Protein AF-A0A315WZU4-F1 (afdb_monomer_lite)

pLDDT: mean 73.26, std 18.88, range [33.0, 97.38]

Secondary structure (DSSP, 8-state):
-------------PPPPP-TTTSTTEEEETT--B-SSEEEEETTS-EEEEEES---SS--SEEEEEEE-SSSPPEEEEEEE-TTSS-EEEEE-PPPPBTTB--S-SB-EEEETTTTEE-B-HHHHHSS-SS---SB-EEEEE-TTS-B-PPPPP---EETTEE-------

Structure (mmCIF, N/CA/C/O backbone):
data_AF-A0A315WZU4-F1
#
_entry.id   AF-A0A315WZU4-F1
#
loop_
_atom_site.group_PDB
_atom_site.id
_atom_site.type_symbol
_atom_site.label_atom_id
_atom_site.label_alt_id
_atom_site.label_comp_id
_atom_site.label_asym_id
_atom_site.label_entity_id
_atom_site.label_seq_id
_atom_site.pdbx_PDB_ins_code
_atom_site.Cartn_x
_atom_site.Cartn_y
_atom_site.Cartn_z
_atom_site.occupancy
_atom_site.B_iso_or_equiv
_atom_site.auth_seq_id
_atom_site.auth_comp_id
_atom_site.auth_asym_id
_atom_site.auth_atom_id
_atom_site.pdbx_PDB_model_num
ATOM 1 N N . MET A 1 1 ? -29.350 36.535 41.010 1.00 41.94 1 MET A N 1
ATOM 2 C CA . MET A 1 1 ? -29.239 35.829 39.713 1.00 41.94 1 MET A CA 1
ATOM 3 C C . MET A 1 1 ? -27.822 35.270 39.588 1.00 41.94 1 MET A C 1
ATOM 5 O O . MET A 1 1 ? -26.897 36.042 39.382 1.00 41.94 1 MET A O 1
ATOM 9 N N . LYS A 1 2 ? -27.624 33.966 39.835 1.00 41.94 2 LYS A N 1
ATOM 10 C CA . LYS A 1 2 ? -26.313 33.295 39.740 1.00 41.94 2 LYS A CA 1
ATOM 11 C C . LYS A 1 2 ? -26.074 32.903 38.280 1.00 41.94 2 LYS A C 1
ATOM 13 O O . LYS A 1 2 ? -26.855 32.133 37.731 1.00 41.94 2 LYS A O 1
ATOM 18 N N . ARG A 1 3 ? -25.042 33.466 37.647 1.00 42.78 3 ARG A N 1
ATOM 19 C CA . ARG A 1 3 ? -24.636 33.109 36.281 1.00 42.78 3 ARG A CA 1
ATOM 20 C C . ARG A 1 3 ? -23.918 31.760 36.332 1.00 42.78 3 ARG A C 1
ATOM 22 O O . ARG A 1 3 ? -22.854 31.655 36.932 1.00 42.78 3 ARG A O 1
ATOM 29 N N . LEU A 1 4 ? -24.545 30.740 35.754 1.00 37.66 4 LEU A N 1
ATOM 30 C CA . LEU A 1 4 ? -23.962 29.418 35.558 1.00 37.66 4 LEU A CA 1
ATOM 31 C C . LEU A 1 4 ? -22.939 29.535 34.419 1.00 37.66 4 LEU A C 1
ATOM 33 O O . LEU A 1 4 ? -23.309 29.769 33.271 1.00 37.66 4 LEU A O 1
ATOM 37 N N . MET A 1 5 ? -21.654 29.467 34.752 1.00 40.41 5 MET A N 1
ATOM 38 C CA . MET A 1 5 ? -20.567 29.518 33.778 1.00 40.41 5 MET A CA 1
ATOM 39 C C . MET A 1 5 ? -20.319 28.086 33.294 1.00 40.41 5 MET A C 1
ATOM 41 O O . MET A 1 5 ? -19.784 27.260 34.030 1.00 40.41 5 MET A O 1
ATOM 45 N N . VAL A 1 6 ? -20.792 27.770 32.089 1.00 39.91 6 VAL A N 1
ATOM 46 C CA . VAL A 1 6 ? -20.548 26.479 31.437 1.00 39.91 6 VAL A CA 1
ATOM 47 C C . VAL A 1 6 ? -19.117 26.496 30.904 1.00 39.91 6 VAL A C 1
ATOM 49 O O . VAL A 1 6 ? -18.813 27.209 29.951 1.00 39.91 6 VAL A O 1
ATOM 52 N N . PHE A 1 7 ? -18.229 25.735 31.540 1.00 38.91 7 PHE A N 1
ATOM 53 C CA . PHE A 1 7 ? -16.912 25.421 30.994 1.00 38.91 7 PHE A CA 1
ATOM 54 C C . PHE A 1 7 ? -17.090 24.363 29.902 1.00 38.91 7 PHE A C 1
ATOM 56 O O . PHE A 1 7 ? -17.315 23.190 30.193 1.00 38.91 7 PHE A O 1
ATOM 63 N N . ALA A 1 8 ? -17.015 24.781 28.640 1.00 38.53 8 ALA A N 1
ATOM 64 C CA . ALA A 1 8 ? -16.865 23.859 27.526 1.00 38.53 8 ALA A CA 1
ATOM 65 C C . ALA A 1 8 ? -15.434 23.303 27.557 1.00 38.53 8 ALA A C 1
ATOM 67 O O . ALA A 1 8 ? -14.480 23.992 27.196 1.00 38.53 8 ALA A O 1
ATOM 68 N N . ILE A 1 9 ? -15.278 22.066 28.031 1.00 38.56 9 ILE A N 1
ATOM 69 C CA . ILE A 1 9 ? -14.040 21.305 27.865 1.00 38.56 9 ILE A CA 1
ATOM 70 C C . ILE A 1 9 ? -13.981 20.904 26.389 1.00 38.56 9 ILE A C 1
ATOM 72 O O . ILE A 1 9 ? -14.628 19.948 25.967 1.00 38.56 9 ILE A O 1
ATOM 76 N N . ILE A 1 10 ? -13.241 21.671 25.590 1.00 41.03 10 ILE A N 1
ATOM 77 C CA . ILE A 1 10 ? -12.875 21.274 24.231 1.00 41.03 10 ILE A CA 1
ATOM 78 C C . ILE A 1 10 ? -11.799 20.197 24.382 1.00 41.03 10 ILE A C 1
ATOM 80 O O . ILE A 1 10 ? -10.621 20.502 24.560 1.00 41.03 10 ILE A O 1
ATOM 84 N N . LEU A 1 11 ? -12.210 18.927 24.372 1.00 39.44 11 LEU A N 1
ATOM 85 C CA . LEU A 1 11 ? -11.295 17.807 24.164 1.00 39.44 11 LEU A CA 1
ATOM 86 C C . LEU A 1 11 ? -10.800 17.902 22.719 1.00 39.44 11 LEU A C 1
ATOM 88 O O . LEU A 1 11 ? -11.453 17.433 21.789 1.00 39.44 11 LEU A O 1
ATOM 92 N N . GLY A 1 12 ? -9.668 18.576 22.526 1.00 33.00 12 GLY A N 1
ATOM 93 C CA . GLY A 1 12 ? -8.928 18.505 21.278 1.00 33.00 12 GLY A CA 1
ATOM 94 C C . GLY A 1 12 ? -8.420 17.079 21.110 1.00 33.00 12 GLY A C 1
ATOM 95 O O . GLY A 1 12 ? -7.412 16.712 21.708 1.00 33.00 12 GLY A O 1
ATO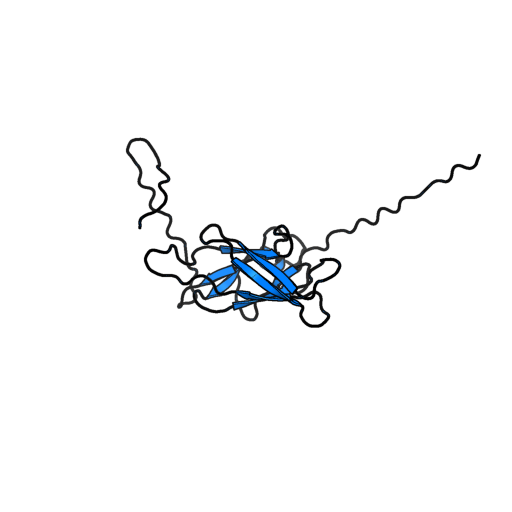M 96 N N . PHE A 1 13 ? -9.126 16.269 20.324 1.00 39.12 13 PHE A N 1
ATOM 97 C CA . PHE A 1 13 ? -8.574 15.036 19.778 1.00 39.12 13 PHE A CA 1
ATOM 98 C C . PHE A 1 13 ? -7.456 15.441 18.816 1.00 39.12 13 PHE A C 1
ATOM 100 O O . PHE A 1 13 ? -7.696 15.717 17.643 1.00 39.12 13 PHE A O 1
ATOM 107 N N . GLY A 1 14 ? -6.235 15.567 19.340 1.00 39.66 14 GLY A N 1
ATOM 108 C CA . GLY A 1 14 ? -5.050 15.681 18.505 1.00 39.66 14 GLY A CA 1
ATOM 109 C C . GLY A 1 14 ? -4.981 14.430 17.642 1.00 39.66 14 GLY A C 1
ATOM 110 O O . GLY A 1 14 ? -4.947 13.323 18.179 1.00 39.66 14 GLY A O 1
ATOM 111 N N . ALA A 1 15 ? -5.024 14.599 16.320 1.00 47.38 15 ALA A N 1
ATOM 112 C CA . ALA A 1 15 ? -4.750 13.512 15.396 1.00 47.38 15 ALA A CA 1
ATOM 113 C C . ALA A 1 15 ? -3.392 12.916 15.784 1.00 47.38 15 ALA A C 1
ATOM 115 O O . ALA A 1 15 ? -2.385 13.626 15.813 1.00 47.38 15 ALA A O 1
ATOM 116 N N . LEU A 1 16 ? -3.385 11.645 16.185 1.00 49.53 16 LEU A N 1
ATOM 117 C CA . LEU A 1 16 ? -2.144 10.965 16.520 1.00 49.53 16 LEU A CA 1
ATOM 118 C C . LEU A 1 16 ? -1.278 10.902 15.254 1.00 49.53 16 LEU A C 1
ATOM 120 O O . LEU A 1 16 ? -1.812 10.619 14.177 1.00 49.53 16 LEU A O 1
ATOM 124 N N . PRO A 1 17 ? 0.033 11.169 15.362 1.00 53.69 17 PRO A N 1
ATOM 125 C CA . PRO A 1 17 ? 0.921 11.102 14.216 1.00 53.69 17 PRO A CA 1
ATOM 126 C C . PRO A 1 17 ? 0.933 9.694 13.617 1.00 53.69 17 PRO A C 1
ATOM 128 O O . PRO A 1 17 ? 0.865 8.691 14.334 1.00 53.69 17 PRO A O 1
ATOM 131 N N . CYS A 1 18 ? 1.039 9.625 12.293 1.00 54.81 18 CYS A N 1
ATOM 132 C CA . CYS A 1 18 ? 1.233 8.368 11.587 1.00 54.81 18 CYS A CA 1
ATOM 133 C C . CYS A 1 18 ? 2.542 7.706 12.031 1.00 54.81 18 CYS A C 1
ATOM 135 O O . CYS A 1 18 ? 3.558 8.377 12.135 1.00 54.81 18 CYS A O 1
ATOM 137 N N . MET A 1 19 ? 2.538 6.398 12.288 1.00 53.59 19 MET A N 1
ATOM 138 C CA . MET A 1 19 ? 3.713 5.647 12.746 1.00 53.59 19 MET A CA 1
ATOM 139 C C . MET A 1 19 ? 3.833 4.360 11.935 1.00 53.59 19 MET A C 1
ATOM 141 O O . MET A 1 19 ? 2.870 3.624 11.754 1.00 53.59 19 MET A O 1
ATOM 145 N N . ALA A 1 20 ? 5.037 4.071 11.470 1.00 49.12 20 ALA A N 1
ATOM 146 C CA . ALA A 1 20 ? 5.312 3.217 10.320 1.00 49.12 20 ALA A CA 1
ATOM 147 C C . ALA A 1 20 ? 4.863 1.757 10.328 1.00 49.12 20 ALA A C 1
ATOM 149 O O . ALA A 1 20 ? 4.848 1.095 9.290 1.00 49.12 20 ALA A O 1
ATOM 150 N N . THR A 1 21 ? 4.538 1.233 11.500 1.00 52.88 21 THR A N 1
ATOM 151 C CA . THR A 1 21 ? 4.134 -0.163 11.661 1.00 52.88 21 THR A CA 1
ATOM 152 C C . THR A 1 21 ? 2.951 -0.338 12.595 1.00 52.88 21 THR A C 1
ATOM 154 O O . THR A 1 21 ? 2.499 -1.469 12.719 1.00 52.88 21 THR A O 1
ATOM 157 N N . ASN A 1 22 ? 2.475 0.736 13.241 1.00 56.56 22 ASN A N 1
ATOM 158 C CA . ASN A 1 22 ? 1.445 0.705 14.291 1.00 56.56 22 ASN A CA 1
ATOM 159 C C . ASN A 1 22 ? 0.708 2.049 14.488 1.00 56.56 22 ASN A C 1
ATOM 161 O O . ASN A 1 22 ? -0.013 2.211 15.470 1.00 56.56 22 ASN A O 1
ATOM 165 N N . GLY A 1 23 ? 0.930 3.048 13.634 1.00 63.41 23 GLY A N 1
ATOM 166 C CA . GLY A 1 23 ? 0.236 4.331 13.739 1.00 63.41 23 GLY A CA 1
ATOM 167 C C . GLY A 1 23 ? -0.983 4.400 12.834 1.00 63.41 23 GLY A C 1
ATOM 168 O O . GLY A 1 23 ? -1.176 3.495 12.025 1.00 63.41 23 GLY A O 1
ATOM 169 N N . PRO A 1 24 ? -1.802 5.454 12.971 1.00 73.06 24 PRO A N 1
ATOM 170 C CA . PRO A 1 24 ? -3.113 5.498 12.354 1.00 73.06 24 PRO A CA 1
ATOM 171 C C . PRO A 1 24 ? -3.102 5.254 10.847 1.00 73.06 24 PRO A C 1
ATOM 173 O O . PRO A 1 24 ? -2.583 6.063 10.085 1.00 73.06 24 PRO A O 1
ATOM 176 N N . ALA A 1 25 ? -3.694 4.134 10.439 1.00 74.56 25 ALA A N 1
ATOM 177 C CA . ALA A 1 25 ? -3.773 3.644 9.066 1.00 74.56 25 ALA A CA 1
ATOM 178 C C . ALA A 1 25 ? -2.441 3.545 8.307 1.00 74.56 25 ALA A C 1
ATOM 180 O O . ALA A 1 25 ? -2.380 3.801 7.099 1.00 74.56 25 ALA A O 1
ATOM 181 N N . ALA A 1 26 ? -1.377 3.140 8.999 1.00 86.31 26 ALA A N 1
ATOM 182 C CA . ALA A 1 26 ? -0.103 2.895 8.347 1.00 86.31 26 ALA A CA 1
ATOM 183 C C . ALA A 1 26 ? -0.199 1.733 7.351 1.00 86.31 26 ALA A C 1
ATOM 185 O O . ALA A 1 26 ? -0.714 0.665 7.688 1.00 86.31 26 ALA A O 1
ATOM 186 N N . LEU A 1 27 ? 0.316 1.926 6.133 1.00 90.81 27 LEU A N 1
ATOM 187 C CA . LEU A 1 27 ? 0.392 0.852 5.139 1.00 90.81 27 LEU A CA 1
ATOM 188 C C . LEU A 1 27 ? 1.597 -0.041 5.430 1.00 90.81 27 LEU A C 1
ATOM 190 O O . LEU A 1 27 ? 2.721 0.459 5.520 1.00 90.81 27 LEU A O 1
ATOM 194 N N . TRP A 1 28 ? 1.374 -1.349 5.495 1.00 91.06 28 TRP A N 1
ATOM 195 C CA . TRP A 1 28 ? 2.411 -2.352 5.714 1.00 91.06 28 TRP A CA 1
ATOM 196 C C . TRP A 1 28 ? 2.331 -3.484 4.688 1.00 91.06 28 TRP A C 1
ATOM 198 O O . TRP A 1 28 ? 1.251 -4.007 4.418 1.00 91.06 28 TRP A O 1
ATOM 208 N N . VAL A 1 29 ? 3.482 -3.904 4.157 1.00 91.88 29 VAL A N 1
ATOM 209 C CA . VAL A 1 29 ? 3.593 -5.070 3.271 1.00 91.88 29 VAL A CA 1
ATOM 210 C C . VAL A 1 29 ? 4.655 -6.012 3.824 1.00 91.88 29 VAL A C 1
ATOM 212 O O . VAL A 1 29 ? 5.823 -5.652 3.962 1.00 91.88 29 VAL A O 1
ATOM 215 N N . VAL A 1 30 ? 4.251 -7.237 4.158 1.00 88.31 30 VAL A N 1
ATOM 216 C CA . VAL A 1 30 ? 5.152 -8.220 4.769 1.00 88.31 30 VAL A CA 1
ATOM 217 C C . VAL A 1 30 ? 6.291 -8.564 3.808 1.00 88.31 30 VAL A C 1
ATOM 219 O O . VAL A 1 30 ? 6.053 -8.918 2.658 1.00 88.31 30 VAL A O 1
ATOM 222 N N . ALA A 1 31 ? 7.526 -8.497 4.315 1.00 86.19 31 ALA A N 1
ATOM 223 C CA . ALA A 1 31 ? 8.759 -8.870 3.614 1.00 86.19 31 ALA A CA 1
ATOM 224 C C . ALA A 1 31 ? 9.065 -8.084 2.320 1.00 86.19 31 ALA A C 1
ATOM 226 O O . ALA A 1 31 ? 10.009 -8.432 1.608 1.00 86.19 31 ALA A O 1
ATOM 227 N N . ALA A 1 32 ? 8.323 -7.014 2.026 1.00 89.44 32 ALA A N 1
ATOM 228 C CA . ALA A 1 32 ? 8.634 -6.122 0.919 1.00 89.44 32 ALA A CA 1
ATOM 229 C C . ALA A 1 32 ? 9.717 -5.109 1.314 1.00 89.44 32 ALA A C 1
ATOM 231 O O . ALA A 1 32 ? 9.836 -4.702 2.469 1.00 89.44 32 ALA A O 1
ATOM 232 N N . THR A 1 33 ? 10.508 -4.678 0.335 1.00 90.38 33 THR A N 1
ATOM 233 C CA . THR A 1 33 ? 11.345 -3.479 0.475 1.00 90.38 33 THR A CA 1
ATOM 234 C C . THR A 1 33 ? 10.507 -2.239 0.167 1.00 90.38 33 THR A C 1
ATOM 236 O O . THR A 1 33 ? 9.403 -2.350 -0.365 1.00 90.38 33 THR A O 1
ATOM 239 N N . HIS A 1 34 ? 11.009 -1.047 0.470 1.00 87.62 34 HIS A N 1
ATOM 240 C CA . HIS A 1 34 ? 10.295 0.197 0.191 1.00 87.62 34 HIS A CA 1
ATOM 241 C C . HIS A 1 34 ? 11.249 1.307 -0.269 1.00 87.62 34 HIS A C 1
ATOM 243 O O . HIS A 1 34 ? 12.453 1.271 -0.005 1.00 87.62 34 HIS A O 1
ATOM 249 N N . THR A 1 35 ? 10.712 2.281 -1.004 1.00 82.38 35 THR A N 1
ATOM 250 C CA . THR A 1 35 ? 11.312 3.618 -1.150 1.00 82.38 35 THR A CA 1
ATOM 251 C C . THR A 1 35 ? 10.953 4.458 0.073 1.00 82.38 35 THR A C 1
ATOM 253 O O . THR A 1 35 ? 10.308 3.920 0.971 1.00 82.38 35 THR A O 1
ATOM 256 N N . PRO A 1 36 ? 11.303 5.755 0.128 1.00 80.44 36 PRO A N 1
ATOM 257 C CA . PRO A 1 36 ? 10.832 6.586 1.215 1.00 80.44 36 PRO A CA 1
ATOM 258 C C . PRO A 1 36 ? 9.312 6.786 1.255 1.00 80.44 36 PRO A C 1
ATOM 260 O O . PRO A 1 36 ? 8.781 7.240 2.235 1.00 80.44 36 PRO A O 1
ATOM 263 N N . THR A 1 37 ? 8.526 6.440 0.241 1.00 79.19 37 THR A N 1
ATOM 264 C CA . THR A 1 37 ? 7.067 6.704 0.311 1.00 79.19 37 THR A CA 1
ATOM 265 C C . THR A 1 37 ? 6.205 5.531 -0.126 1.00 79.19 37 THR A C 1
ATOM 267 O O . THR A 1 37 ? 4.988 5.557 0.035 1.00 79.19 37 THR A O 1
ATOM 270 N N . HIS A 1 38 ? 6.808 4.474 -0.669 1.00 88.75 38 HIS A N 1
ATOM 271 C CA . HIS A 1 38 ? 6.063 3.396 -1.306 1.00 88.75 38 HIS A CA 1
ATOM 272 C C . HIS A 1 38 ? 6.689 2.032 -1.046 1.00 88.75 38 HIS A C 1
ATOM 274 O O . HIS A 1 38 ? 7.908 1.869 -1.111 1.00 88.75 38 HIS A O 1
ATOM 280 N N . TRP A 1 39 ? 5.842 1.028 -0.839 1.00 91.69 39 TRP A N 1
ATOM 281 C CA . TRP A 1 39 ? 6.247 -0.371 -0.792 1.00 91.69 39 TRP A CA 1
ATOM 282 C C . TRP A 1 39 ? 6.490 -0.907 -2.196 1.00 91.69 39 TRP A C 1
ATOM 284 O O . TRP A 1 39 ? 5.663 -0.728 -3.090 1.00 91.69 39 TRP A O 1
ATOM 294 N N . ASN A 1 40 ? 7.613 -1.588 -2.387 1.00 90.56 40 ASN A N 1
ATOM 295 C CA . ASN A 1 40 ? 7.941 -2.225 -3.648 1.00 90.56 40 ASN A CA 1
ATOM 296 C C . ASN A 1 40 ? 7.173 -3.545 -3.778 1.00 90.56 40 ASN A C 1
ATOM 298 O O . ASN A 1 40 ? 7.333 -4.434 -2.940 1.00 90.56 40 ASN A O 1
ATOM 302 N N . ILE A 1 41 ? 6.369 -3.684 -4.833 1.00 91.12 41 ILE A N 1
ATOM 303 C CA . ILE A 1 41 ? 5.554 -4.880 -5.078 1.00 91.12 41 ILE A CA 1
ATOM 304 C C . ILE A 1 41 ? 5.706 -5.358 -6.531 1.00 91.12 41 ILE A C 1
ATOM 306 O O . ILE A 1 41 ? 5.866 -4.523 -7.423 1.00 91.12 41 ILE A O 1
ATOM 310 N N . PRO A 1 42 ? 5.677 -6.672 -6.810 1.00 88.31 42 PRO A N 1
ATOM 311 C CA . PRO A 1 42 ? 5.839 -7.184 -8.169 1.00 88.31 42 PRO A CA 1
ATOM 312 C C . PRO A 1 42 ? 4.626 -6.870 -9.053 1.00 88.31 42 PRO A C 1
ATOM 314 O O . PRO A 1 42 ? 3.479 -6.973 -8.610 1.00 88.31 42 PRO A O 1
ATOM 317 N N . VAL A 1 43 ? 4.869 -6.561 -10.329 1.00 81.56 43 VAL A N 1
ATOM 318 C CA . VAL A 1 43 ? 3.816 -6.587 -11.356 1.00 81.56 43 VAL A CA 1
ATOM 319 C C . VAL A 1 43 ? 3.341 -8.019 -11.595 1.00 81.56 43 VAL A C 1
ATOM 321 O O . VAL A 1 43 ? 4.121 -8.964 -11.483 1.00 81.56 43 VAL A O 1
ATOM 324 N N . ALA A 1 44 ? 2.058 -8.180 -11.934 1.00 73.81 44 ALA A N 1
ATOM 325 C CA . ALA A 1 44 ? 1.438 -9.479 -12.220 1.00 73.81 44 ALA A CA 1
ATOM 326 C C . ALA A 1 44 ? 1.536 -10.521 -11.079 1.00 73.81 44 ALA A C 1
ATOM 328 O O . ALA A 1 44 ? 1.375 -11.720 -11.312 1.00 73.81 44 ALA A O 1
ATOM 329 N N . GLY A 1 45 ? 1.764 -10.069 -9.841 1.00 81.25 45 GLY A N 1
ATOM 330 C CA . GLY A 1 45 ? 1.743 -10.888 -8.633 1.00 81.25 45 GLY A CA 1
ATOM 331 C C . GLY A 1 45 ? 0.735 -10.360 -7.617 1.00 81.25 45 GLY A C 1
ATOM 332 O O . GLY A 1 45 ? 0.512 -9.156 -7.505 1.00 81.25 45 GLY A O 1
ATOM 333 N N . THR A 1 46 ? 0.117 -11.257 -6.851 1.00 89.88 46 THR A N 1
ATOM 334 C CA . THR A 1 46 ? -0.721 -10.846 -5.721 1.00 89.88 46 THR A CA 1
ATOM 335 C C . THR A 1 46 ? 0.165 -10.397 -4.571 1.00 89.88 46 THR A C 1
ATOM 337 O O . THR A 1 46 ? 1.012 -11.156 -4.102 1.00 89.88 46 THR A O 1
ATOM 340 N N . THR A 1 47 ? -0.072 -9.185 -4.081 1.00 92.75 47 THR A N 1
ATOM 341 C CA . THR A 1 47 ? 0.554 -8.678 -2.860 1.00 92.75 47 THR A CA 1
ATOM 342 C C . THR A 1 47 ? -0.502 -8.471 -1.795 1.00 92.75 47 THR A C 1
ATOM 344 O O . THR A 1 47 ? -1.473 -7.757 -2.028 1.00 92.75 47 THR A O 1
ATOM 347 N N . CYS A 1 48 ? -0.313 -9.069 -0.621 1.00 95.31 48 CYS A N 1
ATOM 348 C CA . CYS A 1 48 ? -1.174 -8.815 0.527 1.00 95.31 48 CYS A CA 1
ATOM 349 C C . CYS A 1 48 ? -0.533 -7.785 1.459 1.00 95.31 48 CYS A C 1
ATOM 351 O O . CYS A 1 48 ? 0.665 -7.835 1.741 1.00 95.31 48 CYS A O 1
ATOM 353 N N . ALA A 1 49 ? -1.349 -6.837 1.898 1.00 94.44 49 ALA A N 1
ATOM 354 C CA . ALA A 1 49 ? -0.960 -5.671 2.668 1.00 94.44 49 ALA A CA 1
ATOM 355 C C . ALA A 1 49 ? -1.916 -5.468 3.845 1.00 94.44 49 ALA A C 1
ATOM 357 O O . ALA A 1 49 ? -3.036 -5.985 3.864 1.00 94.44 49 ALA A O 1
ATOM 358 N N . GLU A 1 50 ? -1.464 -4.689 4.818 1.00 93.69 50 GLU A N 1
ATOM 359 C CA . GLU A 1 50 ? -2.225 -4.329 6.004 1.00 93.69 50 GLU A CA 1
ATOM 360 C C . GLU A 1 50 ? -2.342 -2.808 6.114 1.00 93.69 50 GLU A C 1
ATOM 362 O O . GLU A 1 50 ? -1.360 -2.085 5.935 1.00 93.69 50 GLU A O 1
ATOM 367 N N . LEU A 1 51 ? -3.538 -2.328 6.444 1.00 91.81 51 LEU A N 1
ATOM 368 C CA . LEU A 1 51 ? -3.753 -1.002 7.015 1.00 91.81 51 LEU A CA 1
ATOM 369 C C . LEU A 1 51 ? -3.763 -1.159 8.526 1.00 91.81 51 LEU A C 1
ATOM 371 O O . LEU A 1 51 ? -4.674 -1.788 9.061 1.00 91.81 51 LEU A O 1
ATOM 375 N N . ARG A 1 52 ? -2.762 -0.615 9.208 1.00 89.25 52 ARG A N 1
ATOM 376 C CA . ARG A 1 52 ? -2.597 -0.789 10.652 1.00 89.25 52 ARG A CA 1
ATOM 377 C C . ARG A 1 52 ? -3.113 0.404 11.426 1.00 89.25 52 ARG A C 1
ATOM 379 O O . ARG A 1 52 ? -2.928 1.529 10.989 1.00 89.25 52 ARG A O 1
ATOM 386 N N . GLY A 1 53 ? -3.747 0.179 12.569 1.00 86.94 53 GLY A N 1
ATOM 387 C CA . GLY A 1 53 ? -4.199 1.249 13.457 1.00 86.94 53 GLY A CA 1
ATOM 388 C C . GLY A 1 53 ? -5.308 2.136 12.882 1.00 86.94 53 GLY A C 1
ATOM 389 O O . GLY A 1 53 ? -5.354 3.316 13.200 1.00 86.94 53 GLY A O 1
ATOM 390 N N . VAL A 1 54 ? -6.194 1.626 12.026 1.00 87.19 54 VAL A N 1
ATOM 391 C CA . VAL A 1 54 ? -7.333 2.393 11.491 1.00 87.19 54 VAL A CA 1
ATOM 392 C C . VAL A 1 54 ? -8.167 2.998 12.633 1.00 87.19 54 VAL A C 1
ATOM 394 O O . VAL A 1 54 ? -8.479 2.322 13.609 1.00 87.19 54 VAL A O 1
ATOM 397 N N . THR A 1 55 ? -8.536 4.276 12.513 1.00 84.75 55 THR A N 1
ATOM 398 C CA . THR A 1 55 ? -9.211 5.060 13.571 1.00 84.75 55 THR A CA 1
ATOM 399 C C . THR A 1 55 ? -10.680 5.380 13.266 1.00 84.75 55 THR A C 1
ATOM 401 O O . THR A 1 55 ? -11.231 6.344 13.793 1.00 84.75 55 THR A O 1
ATOM 404 N N . LEU A 1 56 ? -11.326 4.597 12.396 1.00 83.81 56 LEU A N 1
ATOM 405 C CA . LEU A 1 56 ? -12.760 4.736 12.115 1.00 83.81 56 LEU A CA 1
ATOM 406 C C . LEU A 1 56 ? -13.588 4.332 13.340 1.00 83.81 56 LEU A C 1
ATOM 408 O O . LEU A 1 56 ? -13.286 3.327 13.972 1.00 83.81 56 LEU A O 1
ATOM 412 N N . GLU A 1 57 ? -14.663 5.063 13.634 1.00 86.19 57 GLU A N 1
ATOM 413 C CA . GLU A 1 57 ? -15.560 4.757 14.752 1.00 86.19 57 GLU A CA 1
ATOM 414 C C . GLU A 1 57 ? -17.034 4.756 14.297 1.00 86.19 57 GLU A C 1
ATOM 416 O O . GLU A 1 57 ? -17.519 5.792 13.835 1.00 86.19 57 GLU A O 1
ATOM 421 N N . PRO A 1 58 ? -17.771 3.630 14.429 1.00 89.25 58 PRO A N 1
ATOM 422 C CA . PRO A 1 58 ? -17.288 2.316 14.866 1.00 89.25 58 PRO A CA 1
ATOM 423 C C . PRO A 1 58 ? -16.392 1.648 13.809 1.00 89.25 58 PRO A C 1
ATOM 425 O O . PRO A 1 58 ? -16.574 1.860 12.611 1.00 89.25 58 PRO A O 1
ATOM 428 N N . LEU A 1 59 ? -15.473 0.779 14.241 1.00 89.31 59 LEU A N 1
ATOM 429 C CA . LEU A 1 59 ? -14.652 -0.029 13.330 1.00 89.31 59 LEU A CA 1
ATOM 430 C C . LEU A 1 59 ? -15.495 -1.106 12.623 1.00 89.31 59 LEU A C 1
ATOM 432 O O . LEU A 1 59 ? -15.954 -2.042 13.294 1.00 89.31 59 LEU A O 1
ATOM 436 N N . PRO A 1 60 ? -15.687 -1.029 11.293 1.00 92.19 60 PRO A N 1
ATOM 437 C CA . PRO A 1 60 ? -16.476 -2.020 10.572 1.00 92.19 60 PRO A CA 1
ATOM 438 C C . PRO A 1 60 ? -15.738 -3.372 10.453 1.00 92.19 60 PRO A C 1
ATOM 440 O O . PRO A 1 60 ? -14.520 -3.442 10.559 1.00 92.19 60 PRO A O 1
ATOM 443 N N . PRO A 1 61 ? -16.434 -4.497 10.218 1.00 94.19 61 PRO A N 1
ATOM 444 C CA . PRO A 1 61 ? -15.766 -5.786 9.986 1.00 94.19 61 PRO A CA 1
ATOM 445 C C . PRO A 1 61 ? -14.984 -5.825 8.660 1.00 94.19 61 PRO A C 1
ATOM 447 O O . PRO A 1 61 ? -14.024 -6.583 8.519 1.00 94.19 61 PRO A O 1
ATOM 450 N N . VAL A 1 62 ? -15.393 -5.000 7.695 1.00 95.00 62 VAL A N 1
ATOM 451 C CA . VAL A 1 62 ? -14.749 -4.816 6.394 1.00 95.00 62 VAL A CA 1
ATOM 452 C C . VAL A 1 62 ? -14.687 -3.332 6.069 1.00 95.00 62 VAL A C 1
ATOM 454 O O . VAL A 1 62 ? -15.571 -2.577 6.470 1.00 95.00 62 VAL A O 1
ATOM 457 N N . LEU A 1 63 ? -13.670 -2.914 5.327 1.00 92.69 63 LEU A N 1
ATOM 458 C CA . LEU A 1 63 ? -13.572 -1.551 4.819 1.00 92.69 63 LEU A CA 1
ATOM 459 C C . LEU A 1 63 ? -13.189 -1.564 3.339 1.00 92.69 63 LEU A C 1
ATOM 461 O O . LEU A 1 63 ? -12.513 -2.481 2.869 1.00 92.69 63 LEU A O 1
ATOM 465 N N . THR A 1 64 ? -13.615 -0.538 2.611 1.00 94.19 64 THR A N 1
ATOM 466 C CA . THR A 1 64 ? -13.190 -0.328 1.227 1.00 94.19 64 THR A CA 1
ATOM 467 C C . THR A 1 64 ? -11.800 0.299 1.204 1.00 94.19 64 THR A C 1
ATOM 469 O O . THR A 1 64 ? -11.572 1.322 1.855 1.00 94.19 64 THR A O 1
ATOM 472 N N . VAL A 1 65 ? -10.887 -0.300 0.442 1.00 93.75 65 VAL A N 1
ATOM 473 C CA . VAL A 1 65 ? -9.553 0.226 0.132 1.00 93.75 65 VAL A CA 1
ATOM 474 C C . VAL A 1 65 ? -9.515 0.647 -1.324 1.00 93.75 65 VAL A C 1
ATOM 476 O O . VAL A 1 65 ? -9.999 -0.057 -2.200 1.00 93.75 65 VAL A O 1
ATOM 479 N N . TRP A 1 66 ? -8.896 1.785 -1.586 1.00 92.38 66 TRP A N 1
ATOM 480 C CA . TRP A 1 66 ? -8.695 2.329 -2.914 1.00 92.38 66 TRP A CA 1
ATOM 481 C C . TRP A 1 66 ? -7.208 2.365 -3.208 1.00 92.38 66 TRP A C 1
ATOM 483 O O . TRP A 1 66 ? -6.456 3.048 -2.512 1.00 92.38 66 TRP A O 1
ATOM 493 N N . VAL A 1 67 ? -6.784 1.670 -4.255 1.00 91.38 67 VAL A N 1
ATOM 494 C CA . VAL A 1 67 ? -5.454 1.857 -4.833 1.00 91.38 67 VAL A CA 1
ATOM 495 C C . VAL A 1 67 ? -5.601 2.855 -5.969 1.00 91.38 67 VAL A C 1
ATOM 497 O O . VAL A 1 67 ? -6.126 2.526 -7.032 1.00 91.38 67 VAL A O 1
ATOM 500 N N . LYS A 1 68 ? -5.201 4.099 -5.707 1.00 87.44 68 LYS A N 1
ATOM 501 C CA . LYS A 1 68 ? -5.334 5.216 -6.640 1.00 87.44 68 LYS A CA 1
ATOM 502 C C . LYS A 1 68 ? -4.087 5.359 -7.493 1.00 87.44 68 LYS A C 1
ATOM 504 O O . LYS A 1 68 ? -2.976 5.287 -6.962 1.00 87.44 68 LYS A O 1
ATOM 509 N N . SER A 1 69 ? -4.274 5.630 -8.776 1.00 82.75 69 SER A N 1
ATOM 510 C CA . SER A 1 69 ? -3.174 5.853 -9.707 1.00 82.75 69 SER A CA 1
ATOM 511 C C . SER A 1 69 ? -3.532 6.860 -10.787 1.00 82.75 69 SER A C 1
ATOM 513 O O . SER A 1 69 ? -4.694 7.020 -11.148 1.00 82.75 69 SER A O 1
ATOM 515 N N . SER A 1 70 ? -2.516 7.574 -11.268 1.00 77.38 70 SER A N 1
ATOM 516 C CA . SER A 1 70 ? -2.617 8.440 -12.444 1.00 77.38 70 SER A CA 1
ATOM 517 C C . SER A 1 70 ? -2.419 7.686 -13.757 1.00 77.38 70 SER A C 1
ATOM 519 O O . SER A 1 70 ? -2.853 8.175 -14.795 1.00 77.38 70 SER A O 1
ATOM 521 N N . GLU A 1 71 ? -1.758 6.528 -13.713 1.00 74.62 71 GLU A N 1
ATOM 522 C CA . GLU A 1 71 ? -1.340 5.769 -14.901 1.00 74.62 71 GLU A CA 1
ATOM 523 C C . GLU A 1 71 ? -2.279 4.603 -15.215 1.00 74.62 71 GLU A C 1
ATOM 525 O O . GLU A 1 71 ? -2.358 4.145 -16.350 1.00 74.62 71 GLU A O 1
ATOM 530 N N . PHE A 1 72 ? -3.000 4.117 -14.207 1.00 70.94 72 PHE A N 1
ATOM 531 C CA . PHE A 1 72 ? -3.998 3.064 -14.344 1.00 70.94 72 PHE A CA 1
ATOM 532 C C . PHE A 1 72 ? -5.245 3.446 -13.541 1.00 70.94 72 PHE A C 1
ATOM 534 O O . PHE A 1 72 ? -5.157 4.221 -12.589 1.00 70.94 72 PHE A O 1
ATOM 541 N N . ASP A 1 73 ? -6.408 2.927 -13.934 1.00 75.75 73 ASP A N 1
ATOM 542 C CA . ASP A 1 73 ? -7.668 3.219 -13.248 1.00 75.75 73 ASP A CA 1
ATOM 543 C C . ASP A 1 73 ? -7.591 2.879 -11.751 1.00 75.75 73 ASP A C 1
ATOM 545 O O . ASP A 1 73 ? -6.929 1.925 -11.329 1.00 75.75 73 ASP A O 1
ATOM 549 N N . ASN A 1 74 ? -8.305 3.645 -10.926 1.00 84.62 74 ASN A N 1
ATOM 550 C CA . ASN A 1 74 ? -8.376 3.370 -9.494 1.00 84.62 74 ASN A CA 1
ATOM 551 C C . ASN A 1 74 ? -8.968 1.976 -9.254 1.00 84.62 74 ASN A C 1
ATOM 553 O O . ASN A 1 74 ? -10.013 1.630 -9.805 1.00 84.62 74 ASN A O 1
ATOM 557 N N . THR A 1 75 ? -8.334 1.197 -8.382 1.00 88.75 75 THR A N 1
ATOM 558 C CA . THR A 1 75 ? -8.832 -0.127 -7.997 1.00 88.75 75 THR A CA 1
ATOM 559 C C . THR A 1 75 ? -9.522 -0.055 -6.643 1.00 88.75 75 THR A C 1
ATOM 561 O O . THR A 1 75 ? -8.919 0.382 -5.662 1.00 88.75 75 THR A O 1
ATOM 564 N N . GLU A 1 76 ? -10.769 -0.515 -6.585 1.00 92.50 76 GLU A N 1
ATOM 565 C CA . GLU A 1 76 ? -11.504 -0.730 -5.339 1.00 92.50 76 GLU A CA 1
ATOM 566 C C . GLU A 1 76 ? -11.255 -2.154 -4.824 1.00 92.50 76 GLU A C 1
ATOM 568 O O . GLU A 1 76 ? -11.368 -3.130 -5.567 1.00 92.50 76 GLU A O 1
ATOM 573 N N . LEU A 1 77 ? -10.901 -2.279 -3.549 1.00 94.25 77 LEU A N 1
ATOM 574 C CA . LEU A 1 77 ? -10.597 -3.529 -2.864 1.00 94.25 77 LEU A CA 1
ATOM 575 C C . LEU A 1 77 ? -11.374 -3.599 -1.550 1.00 94.25 77 LEU A C 1
ATOM 577 O O . LEU A 1 77 ? -11.742 -2.583 -0.962 1.00 94.25 77 LEU A O 1
ATOM 581 N N . ILE A 1 78 ? -11.557 -4.814 -1.045 1.00 95.81 78 ILE A N 1
ATOM 582 C CA . ILE A 1 78 ? -12.148 -5.052 0.271 1.00 95.81 78 ILE A CA 1
ATOM 583 C C . ILE A 1 78 ? -11.033 -5.480 1.218 1.00 95.81 78 ILE A C 1
ATOM 585 O O . ILE A 1 78 ? -10.352 -6.477 0.970 1.00 95.81 78 ILE A O 1
ATOM 589 N N . ALA A 1 79 ? -10.867 -4.744 2.314 1.00 96.06 79 ALA A N 1
ATOM 590 C CA . ALA A 1 79 ? -10.017 -5.154 3.418 1.00 96.06 79 ALA A CA 1
ATOM 591 C C . ALA A 1 79 ? -10.853 -5.726 4.561 1.00 96.06 79 ALA A C 1
ATOM 593 O O . ALA A 1 79 ? -11.913 -5.199 4.900 1.00 96.06 79 ALA A O 1
ATOM 594 N N . THR A 1 80 ? -10.363 -6.803 5.168 1.00 97.38 80 THR A N 1
ATOM 595 C CA . THR A 1 80 ? -11.023 -7.499 6.277 1.00 97.38 80 THR A CA 1
ATOM 596 C C . THR A 1 80 ? -10.291 -7.214 7.574 1.00 97.38 80 THR A C 1
ATOM 598 O O . THR A 1 80 ? -9.061 -7.274 7.617 1.00 97.38 80 THR A O 1
ATOM 601 N N . ARG A 1 81 ? -11.044 -6.922 8.633 1.00 95.62 81 ARG A N 1
ATOM 602 C CA . ARG A 1 81 ? -10.482 -6.645 9.954 1.00 95.62 81 ARG A CA 1
ATOM 603 C C . ARG A 1 81 ? -9.720 -7.857 10.501 1.00 95.62 81 ARG A C 1
ATOM 605 O O . ARG A 1 81 ? -10.201 -8.990 10.436 1.00 95.62 81 ARG A O 1
ATOM 612 N N . ILE A 1 82 ? -8.544 -7.617 11.069 1.00 94.44 82 ILE A N 1
ATOM 613 C CA . ILE A 1 82 ? -7.690 -8.653 11.653 1.00 94.44 82 ILE A CA 1
ATOM 614 C C . ILE A 1 82 ? -8.125 -8.892 13.102 1.00 94.44 82 ILE A C 1
ATOM 616 O O . ILE A 1 82 ? -7.794 -8.138 14.015 1.00 94.44 82 ILE A O 1
ATOM 620 N N . GLY A 1 83 ? -8.893 -9.959 13.331 1.00 91.56 83 GLY A N 1
ATOM 621 C CA . GLY A 1 83 ? -9.368 -10.317 14.670 1.00 91.56 83 GLY A CA 1
ATOM 622 C C . GLY A 1 83 ? -10.098 -9.156 15.359 1.00 91.56 83 GLY A C 1
ATOM 623 O O . GLY A 1 83 ? -11.020 -8.568 14.798 1.00 91.56 83 GLY A O 1
ATOM 624 N N . SER A 1 84 ? -9.683 -8.826 16.584 1.00 89.00 84 SER A N 1
ATOM 625 C CA . SER A 1 84 ? -10.211 -7.694 17.357 1.00 89.00 84 SER A CA 1
ATOM 626 C C . SER A 1 84 ? -9.326 -6.441 17.300 1.00 89.00 84 SER A C 1
ATOM 628 O O . SER A 1 84 ? -9.507 -5.549 18.129 1.00 89.00 84 SER A O 1
ATOM 630 N N . THR A 1 85 ? -8.348 -6.371 16.389 1.00 90.50 85 THR A N 1
ATOM 631 C CA . THR A 1 85 ? -7.416 -5.232 16.302 1.00 90.50 85 THR A CA 1
ATOM 632 C C . THR A 1 85 ? -8.016 -4.074 15.505 1.00 90.50 85 THR A C 1
ATOM 634 O O . THR A 1 85 ? -9.160 -4.142 15.054 1.00 90.50 85 THR A O 1
ATOM 637 N N . ASN A 1 86 ? -7.262 -2.989 15.341 1.00 91.25 86 ASN A N 1
ATOM 638 C CA . ASN A 1 86 ? -7.630 -1.871 14.469 1.00 91.25 86 ASN A CA 1
ATOM 639 C C . ASN A 1 86 ? -7.012 -2.024 13.070 1.00 91.25 86 ASN A C 1
ATOM 641 O O . ASN A 1 86 ? -6.935 -1.059 12.315 1.00 91.25 86 ASN A O 1
ATOM 645 N N . ASP A 1 87 ? -6.556 -3.227 12.727 1.00 92.69 87 ASP A N 1
ATOM 646 C CA . ASP A 1 87 ? -5.831 -3.488 11.494 1.00 92.69 87 ASP A CA 1
ATOM 647 C C . ASP A 1 87 ? -6.726 -4.209 10.489 1.00 92.69 87 ASP A C 1
ATOM 649 O O . ASP A 1 87 ? -7.628 -4.964 10.865 1.00 92.69 87 ASP A O 1
ATOM 653 N N . TYR A 1 88 ? -6.475 -3.987 9.203 1.00 94.69 88 TYR A N 1
ATOM 654 C CA . TYR A 1 88 ? -7.229 -4.596 8.113 1.00 94.69 88 TYR A CA 1
ATOM 655 C C . TYR A 1 88 ? -6.282 -5.158 7.068 1.00 94.69 88 TYR A C 1
ATOM 657 O O . TYR A 1 88 ? -5.377 -4.459 6.624 1.00 94.69 88 TYR A O 1
ATOM 665 N N . ALA A 1 89 ? -6.522 -6.393 6.639 1.00 96.00 89 ALA A N 1
ATOM 666 C CA . ALA A 1 89 ? -5.760 -7.052 5.589 1.00 96.00 89 ALA A CA 1
ATOM 667 C C . ALA A 1 89 ? -6.515 -7.005 4.258 1.00 96.00 89 ALA A C 1
ATOM 669 O O . ALA A 1 89 ? -7.722 -7.253 4.210 1.00 96.00 89 ALA A O 1
ATOM 670 N N . PHE A 1 90 ? -5.799 -6.739 3.173 1.00 96.50 90 PHE A N 1
ATOM 671 C CA . PHE A 1 90 ? -6.305 -6.822 1.805 1.00 96.50 90 PHE A CA 1
ATOM 672 C C . PHE A 1 90 ? -5.225 -7.378 0.888 1.00 96.50 90 PHE A C 1
ATOM 674 O O . PHE A 1 90 ? -4.041 -7.343 1.217 1.00 96.50 90 PHE A O 1
ATOM 681 N N . CYS A 1 91 ? -5.622 -7.871 -0.281 1.00 95.56 91 CYS A N 1
ATOM 682 C CA . CYS A 1 91 ? -4.675 -8.243 -1.319 1.00 95.56 91 CYS A CA 1
ATOM 683 C C . CYS A 1 91 ? -4.953 -7.429 -2.577 1.00 95.56 91 CYS A C 1
ATOM 685 O O . CYS A 1 91 ? -6.102 -7.226 -2.965 1.00 95.56 91 CYS A O 1
ATOM 687 N N . TYR A 1 92 ? -3.880 -6.956 -3.193 1.00 92.19 92 TYR A N 1
ATOM 688 C CA . TYR A 1 92 ? -3.893 -6.188 -4.421 1.00 92.19 92 TYR A CA 1
ATOM 689 C C . TYR A 1 92 ? -3.174 -6.974 -5.515 1.00 92.19 92 TYR A C 1
ATOM 691 O O . TYR A 1 92 ? -2.116 -7.565 -5.286 1.00 92.19 92 TYR A O 1
ATOM 699 N N . PHE A 1 93 ? -3.768 -6.990 -6.703 1.00 88.75 93 PHE A N 1
ATOM 700 C CA . PHE A 1 93 ? -3.171 -7.546 -7.907 1.00 88.75 93 PHE A CA 1
ATOM 701 C C . PHE A 1 93 ? -2.976 -6.398 -8.900 1.00 88.75 93 PHE A C 1
ATOM 703 O O . PHE A 1 93 ? -3.962 -5.948 -9.488 1.00 88.75 93 PHE A O 1
ATOM 710 N N . PRO A 1 94 ? -1.744 -5.879 -9.055 1.00 80.06 94 PRO A N 1
ATOM 711 C CA . PRO A 1 94 ? -1.474 -4.823 -10.016 1.00 80.06 94 PRO A CA 1
ATOM 712 C C . PRO A 1 94 ? -1.861 -5.269 -11.431 1.00 80.06 94 PRO A C 1
ATOM 714 O O . PRO A 1 94 ? -1.615 -6.431 -11.777 1.00 80.06 94 PRO A O 1
ATOM 717 N N . PRO A 1 95 ? -2.414 -4.373 -12.269 1.00 70.81 95 PRO A N 1
ATOM 718 C CA . PRO A 1 95 ? -2.643 -4.665 -13.679 1.00 70.81 95 PRO A CA 1
ATOM 719 C C . PRO A 1 95 ? -1.364 -5.211 -14.329 1.00 70.81 95 PRO A C 1
ATOM 721 O O . P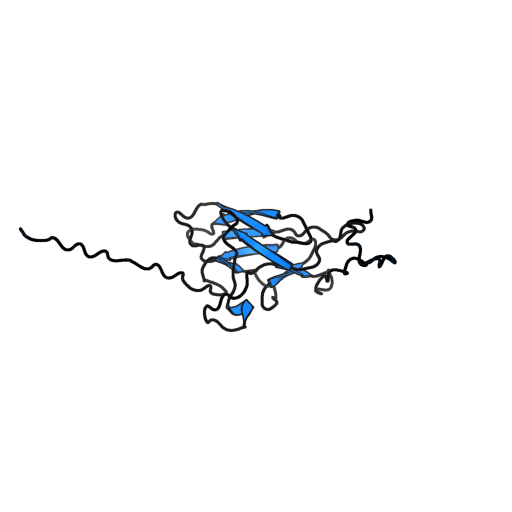RO A 1 95 ? -0.274 -4.689 -14.095 1.00 70.81 95 PRO A O 1
ATOM 724 N N . ALA A 1 96 ? -1.472 -6.283 -15.116 1.00 64.88 96 ALA A N 1
ATOM 725 C CA . ALA A 1 96 ? -0.317 -6.841 -15.814 1.00 64.88 96 ALA A CA 1
ATOM 726 C C . ALA A 1 96 ? 0.228 -5.841 -16.850 1.00 64.88 96 ALA A C 1
ATOM 728 O O . ALA A 1 96 ? -0.540 -5.116 -17.486 1.00 64.88 96 ALA A O 1
ATOM 729 N N . SER A 1 97 ? 1.546 -5.824 -17.052 1.00 54.78 97 SER A N 1
ATOM 730 C CA . SER A 1 97 ? 2.157 -5.139 -18.190 1.00 54.78 97 SER A CA 1
ATOM 731 C C . SER A 1 97 ? 1.971 -5.967 -19.470 1.00 54.78 97 SER A C 1
ATOM 733 O O . SER A 1 97 ? 2.159 -7.183 -19.464 1.00 54.78 97 SER A O 1
ATOM 735 N N . GLY A 1 98 ? 1.578 -5.326 -20.575 1.00 43.25 98 GLY A N 1
ATOM 736 C CA . GLY A 1 98 ? 1.376 -5.973 -21.877 1.00 43.25 98 GLY A CA 1
ATOM 737 C C . GLY A 1 98 ? 1.345 -4.949 -23.013 1.00 43.25 98 GLY A C 1
ATOM 738 O O . GLY A 1 98 ? 0.962 -3.803 -22.790 1.00 43.25 98 GLY A O 1
ATOM 739 N N . GLU A 1 99 ? 1.797 -5.337 -24.212 1.00 37.25 99 GLU A N 1
ATOM 740 C CA . GLU A 1 99 ? 1.900 -4.438 -25.373 1.00 37.25 99 GLU A CA 1
ATOM 741 C C . GLU A 1 99 ? 0.563 -3.742 -25.681 1.00 37.25 99 GLU A C 1
ATOM 743 O O . GLU A 1 99 ? -0.482 -4.385 -25.749 1.00 37.25 99 GLU A O 1
ATOM 748 N N . GLY A 1 100 ? 0.605 -2.414 -25.828 1.00 43.69 100 GLY A N 1
ATOM 749 C CA . GLY A 1 100 ? -0.576 -1.556 -26.004 1.00 43.69 100 GLY A CA 1
ATOM 750 C C . GLY A 1 100 ? -1.175 -1.013 -24.699 1.00 43.69 100 GLY A C 1
ATOM 751 O O . GLY A 1 100 ? -1.995 -0.099 -24.736 1.00 43.69 100 GLY A O 1
ATOM 752 N N . VAL A 1 101 ? -0.732 -1.505 -23.537 1.00 47.97 101 VAL A N 1
ATOM 753 C CA . VAL A 1 101 ? -1.098 -0.969 -22.220 1.00 47.97 101 VAL A CA 1
ATOM 754 C C . VAL A 1 101 ? 0.146 -0.342 -21.602 1.00 47.97 101 VAL A C 1
ATOM 756 O O . VAL A 1 101 ? 1.166 -1.005 -21.425 1.00 47.97 101 VAL A O 1
ATOM 759 N N . ILE A 1 102 ? 0.068 0.944 -21.262 1.00 50.94 102 ILE A N 1
ATOM 760 C CA . ILE A 1 102 ? 1.042 1.641 -20.409 1.00 50.94 102 ILE A CA 1
ATOM 761 C C . ILE A 1 102 ? 0.965 0.958 -19.031 1.00 50.94 102 ILE A C 1
ATOM 763 O O . ILE A 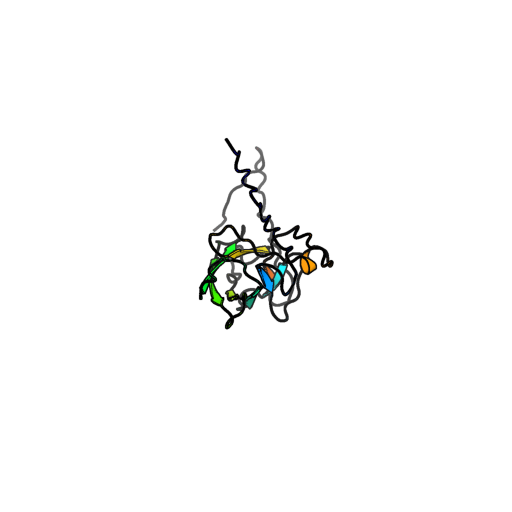1 102 ? 0.151 1.298 -18.181 1.00 50.94 102 ILE A O 1
ATOM 767 N N . GLY A 1 103 ? 1.682 -0.155 -18.891 1.00 54.03 103 GLY A N 1
ATOM 768 C CA . GLY A 1 103 ? 1.341 -1.215 -17.949 1.00 54.03 103 GLY A CA 1
ATOM 769 C C . GLY A 1 103 ? 2.188 -1.167 -16.690 1.00 54.03 103 GLY A C 1
ATOM 770 O O . GLY A 1 103 ? 3.383 -1.447 -16.738 1.00 54.03 103 GLY A O 1
ATOM 771 N N . ALA A 1 104 ? 1.546 -0.832 -15.570 1.00 60.06 104 ALA A N 1
ATOM 772 C CA . ALA A 1 104 ? 2.100 -0.852 -14.216 1.00 60.06 104 ALA A CA 1
ATOM 773 C C . ALA A 1 104 ? 3.449 -0.137 -14.060 1.00 60.06 104 ALA A C 1
ATOM 775 O O . ALA A 1 104 ? 4.358 -0.639 -13.403 1.00 60.06 104 ALA A O 1
ATOM 776 N N . CYS A 1 105 ? 3.568 1.050 -14.642 1.00 64.25 105 CYS A N 1
ATOM 777 C CA . CYS A 1 105 ? 4.651 1.968 -14.336 1.00 64.25 105 CYS A CA 1
ATOM 778 C C . CYS A 1 105 ? 4.189 3.007 -13.298 1.00 64.25 105 CYS A C 1
ATOM 780 O O . CYS A 1 105 ? 2.994 3.281 -13.175 1.00 64.25 105 CYS A O 1
ATOM 782 N N . GLY A 1 106 ? 5.121 3.573 -12.531 1.00 72.25 106 GLY A N 1
ATOM 783 C CA . GLY A 1 106 ? 4.820 4.641 -11.568 1.00 72.25 106 GLY A CA 1
ATOM 784 C C . GLY A 1 106 ? 4.511 4.163 -10.145 1.00 72.25 106 GLY A C 1
ATOM 785 O O . GLY A 1 106 ? 4.937 3.086 -9.714 1.00 72.25 106 GLY A O 1
ATOM 786 N N . THR A 1 107 ? 3.829 5.019 -9.380 1.00 82.94 107 THR A N 1
ATOM 787 C CA . THR A 1 107 ? 3.474 4.762 -7.982 1.00 82.94 107 THR A CA 1
ATOM 788 C C . THR A 1 107 ? 1.987 4.972 -7.724 1.00 82.94 107 THR A C 1
ATOM 790 O O . THR A 1 107 ? 1.275 5.586 -8.516 1.00 82.94 107 THR A O 1
ATOM 793 N N . THR A 1 108 ? 1.506 4.433 -6.611 1.00 89.19 108 THR A N 1
ATOM 794 C CA . THR A 1 108 ? 0.096 4.485 -6.221 1.00 89.19 108 THR A CA 1
ATOM 795 C C . THR A 1 108 ? -0.061 5.197 -4.894 1.00 89.19 108 THR A C 1
ATOM 797 O O . THR A 1 108 ? 0.873 5.257 -4.103 1.00 89.19 108 THR A O 1
ATOM 800 N N . ILE A 1 109 ? -1.280 5.626 -4.591 1.00 90.12 109 ILE A N 1
ATOM 801 C CA . ILE A 1 109 ? -1.675 5.996 -3.231 1.00 90.12 109 ILE A CA 1
ATOM 802 C C . ILE A 1 109 ? -2.677 4.963 -2.739 1.00 90.12 109 ILE A C 1
ATOM 804 O O . ILE A 1 109 ? -3.639 4.652 -3.442 1.00 90.12 109 ILE A O 1
ATOM 808 N N . VAL A 1 110 ? -2.469 4.432 -1.538 1.00 91.38 110 VAL A N 1
ATOM 809 C CA . VAL A 1 110 ? -3.483 3.612 -0.873 1.00 91.38 110 VAL A CA 1
ATOM 810 C C . VAL A 1 110 ? -4.351 4.524 -0.020 1.00 91.38 110 VAL A C 1
ATOM 812 O O . VAL A 1 110 ? -3.846 5.313 0.772 1.00 91.38 110 VAL A O 1
ATOM 815 N N . ALA A 1 111 ? -5.662 4.414 -0.179 1.00 90.62 111 ALA A N 1
ATOM 816 C CA . ALA A 1 111 ? -6.650 5.106 0.632 1.00 90.62 111 ALA A CA 1
ATOM 817 C C . ALA A 1 111 ? -7.714 4.132 1.137 1.00 90.62 111 ALA A C 1
ATOM 819 O O . ALA A 1 111 ? -7.822 3.017 0.637 1.00 90.62 111 ALA A O 1
ATOM 820 N N . TYR A 1 112 ? -8.506 4.533 2.123 1.00 89.69 112 TYR A N 1
ATOM 821 C CA . TYR A 1 112 ? -9.536 3.692 2.717 1.00 89.69 112 TYR A CA 1
ATOM 822 C C . TYR A 1 112 ? -10.751 4.504 3.182 1.00 89.69 112 TYR A C 1
ATOM 824 O O . TYR A 1 112 ? -10.710 5.734 3.244 1.00 89.69 112 TYR A O 1
ATOM 832 N N . GLY A 1 113 ? -11.855 3.814 3.478 1.00 81.62 113 GLY A N 1
ATOM 833 C CA . GLY A 1 113 ? -13.099 4.450 3.924 1.00 81.62 113 GLY A CA 1
ATOM 834 C C . GLY A 1 113 ? -13.764 5.275 2.814 1.00 81.62 113 GLY A C 1
ATOM 835 O O . GLY A 1 113 ? -13.830 4.832 1.668 1.00 81.62 113 GLY A O 1
ATOM 836 N N . GLU A 1 114 ? -14.240 6.482 3.138 1.00 72.94 114 GLU A N 1
ATOM 837 C CA . GLU A 1 114 ? -14.952 7.401 2.225 1.00 72.94 114 GLU A CA 1
ATOM 838 C C . GLU A 1 114 ? -14.035 8.071 1.170 1.00 72.94 114 GLU A C 1
ATOM 840 O O . GLU A 1 114 ? -14.164 9.258 0.885 1.00 72.94 114 GLU A O 1
ATOM 845 N N . LEU A 1 115 ? -13.064 7.345 0.596 1.00 66.38 115 LEU A N 1
ATOM 846 C CA . LEU A 1 115 ? -12.071 7.824 -0.389 1.00 66.38 115 LEU A CA 1
ATOM 847 C C . LEU A 1 115 ? -11.101 8.922 0.093 1.00 66.38 115 LEU A C 1
ATOM 849 O O . LEU A 1 115 ? -10.106 9.168 -0.591 1.00 66.38 115 LEU A O 1
ATOM 853 N N . GLY A 1 116 ? -11.338 9.573 1.231 1.00 61.94 116 GLY A N 1
ATOM 854 C CA . GLY A 1 116 ? -10.517 10.689 1.719 1.00 61.94 116 GLY A CA 1
ATOM 855 C C . GLY A 1 116 ? -9.319 10.294 2.585 1.00 61.94 116 GLY A C 1
ATOM 856 O O . GLY A 1 116 ? -8.379 11.077 2.711 1.00 61.94 116 GLY A O 1
ATOM 857 N N . HIS A 1 117 ? -9.328 9.097 3.177 1.00 79.88 117 HIS A N 1
ATOM 858 C CA . HIS A 1 117 ? -8.308 8.708 4.147 1.00 79.88 117 HIS A CA 1
ATOM 859 C C . HIS A 1 117 ? -7.169 8.005 3.426 1.00 79.88 117 HIS A C 1
ATOM 861 O O . HIS A 1 117 ? -7.260 6.819 3.126 1.00 79.88 117 HIS A O 1
ATOM 867 N N . ASN A 1 118 ? -6.098 8.729 3.125 1.00 83.12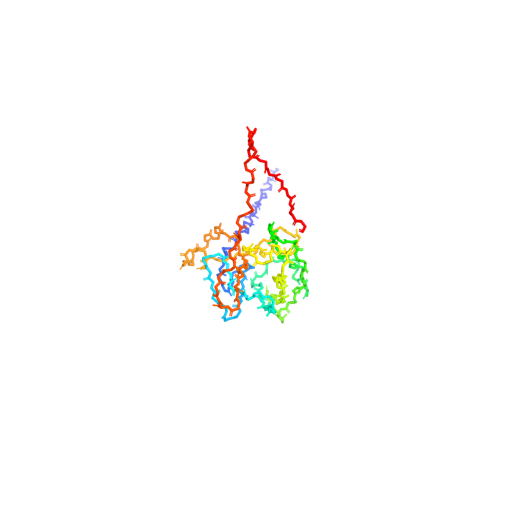 118 ASN A N 1
ATOM 868 C CA . ASN A 1 118 ? -4.905 8.102 2.576 1.00 83.12 118 ASN A CA 1
ATOM 869 C C . ASN A 1 118 ? -4.136 7.394 3.696 1.00 83.12 118 ASN A C 1
ATOM 871 O O . ASN A 1 118 ? -4.026 7.907 4.811 1.00 83.12 118 ASN A O 1
ATOM 875 N N . ALA A 1 119 ? -3.597 6.222 3.387 1.00 82.12 119 ALA A N 1
ATOM 876 C CA . ALA A 1 119 ? -2.599 5.590 4.223 1.00 82.12 119 ALA A CA 1
ATOM 877 C C . ALA A 1 119 ? -1.338 6.462 4.251 1.00 82.12 119 ALA A C 1
ATOM 879 O O . ALA A 1 119 ? -1.038 7.190 3.303 1.00 82.12 119 ALA A O 1
ATOM 880 N N . CYS A 1 120 ? -0.586 6.378 5.335 1.00 78.06 120 CYS A N 1
ATOM 881 C CA . CYS A 1 120 ? 0.632 7.151 5.561 1.00 78.06 120 CYS A CA 1
ATOM 882 C C . CYS A 1 120 ? 1.727 6.222 6.094 1.00 78.06 120 CYS A C 1
ATOM 884 O O . CYS A 1 120 ? 1.432 5.109 6.536 1.00 78.06 120 CYS A O 1
ATOM 886 N N . ASN A 1 121 ? 2.998 6.628 6.036 1.00 76.31 121 ASN A N 1
ATOM 887 C CA . ASN A 1 121 ? 4.068 5.850 6.658 1.00 76.31 121 ASN A CA 1
ATOM 888 C C . ASN A 1 121 ? 5.303 6.718 6.972 1.00 76.31 121 ASN A C 1
ATOM 890 O O . ASN A 1 121 ? 6.160 6.910 6.124 1.00 76.31 121 ASN A O 1
ATOM 894 N N . ASP A 1 122 ? 5.375 7.236 8.200 1.00 71.44 122 ASP A N 1
ATOM 895 C CA . ASP A 1 122 ? 6.379 8.217 8.651 1.00 71.44 122 ASP A CA 1
ATOM 896 C C . ASP A 1 122 ? 7.837 7.724 8.594 1.00 71.44 122 ASP A C 1
ATOM 898 O O . ASP A 1 122 ? 8.689 8.375 8.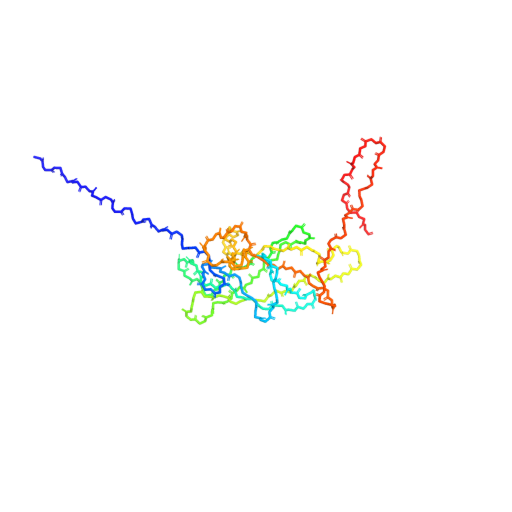011 1.00 71.44 122 ASP A O 1
ATOM 902 N N . LEU A 1 123 ? 8.126 6.517 9.099 1.00 70.19 123 LEU A N 1
ATOM 903 C CA . LEU A 1 123 ? 9.484 5.948 9.016 1.00 70.19 123 LEU A CA 1
ATOM 904 C C . LEU A 1 123 ? 9.896 5.679 7.575 1.00 70.19 123 LEU A C 1
ATOM 906 O O . LEU A 1 123 ? 11.082 5.709 7.260 1.00 70.19 123 LEU A O 1
ATOM 910 N N . ILE A 1 124 ? 8.931 5.324 6.726 1.00 72.56 124 ILE A N 1
ATOM 911 C CA . ILE A 1 124 ? 9.218 5.185 5.313 1.00 72.56 124 ILE A CA 1
ATOM 912 C C . ILE A 1 124 ? 9.588 6.583 4.783 1.00 72.56 124 ILE A C 1
ATOM 914 O O . ILE A 1 124 ? 10.661 6.694 4.200 1.00 72.56 124 ILE A O 1
ATOM 918 N N . ASP A 1 125 ? 8.806 7.627 5.087 1.00 72.62 125 ASP A N 1
ATOM 919 C CA . ASP A 1 125 ? 8.929 9.002 4.553 1.00 72.62 125 ASP A CA 1
ATOM 920 C C . ASP A 1 125 ? 10.329 9.619 4.647 1.00 72.62 125 ASP A C 1
ATOM 922 O O . ASP A 1 125 ? 10.928 9.987 3.632 1.00 72.62 125 ASP A O 1
ATOM 926 N N . ASP A 1 126 ? 10.886 9.704 5.853 1.00 71.44 126 ASP A N 1
ATOM 927 C CA . ASP A 1 126 ? 12.166 10.383 6.094 1.00 71.44 126 ASP A CA 1
ATOM 928 C C . ASP A 1 126 ? 13.188 9.519 6.859 1.00 71.44 126 ASP A C 1
ATOM 930 O O . ASP A 1 126 ? 14.291 9.975 7.177 1.00 71.44 126 ASP A O 1
ATOM 934 N N . GLY A 1 127 ? 12.861 8.249 7.126 1.00 71.00 127 GLY A N 1
ATOM 935 C CA . GLY A 1 127 ? 13.695 7.353 7.928 1.00 71.00 127 GLY A CA 1
ATOM 936 C C . GLY A 1 127 ? 13.649 7.643 9.431 1.00 71.00 127 GLY A C 1
ATOM 937 O O . GLY A 1 127 ? 14.386 7.007 10.193 1.00 71.00 127 GLY A O 1
ATOM 938 N N . VAL A 1 128 ? 12.804 8.577 9.876 1.00 72.50 128 VAL A N 1
ATOM 939 C CA . VAL A 1 128 ? 12.680 9.021 11.265 1.00 72.50 128 VAL A CA 1
ATOM 940 C C . VAL A 1 128 ? 11.240 8.826 11.737 1.00 72.50 128 VAL A C 1
ATOM 942 O O . VAL A 1 128 ? 10.278 9.091 11.038 1.00 72.50 128 VAL A O 1
ATOM 945 N N . LEU A 1 129 ? 11.073 8.341 12.967 1.00 67.12 129 LEU A N 1
ATOM 946 C CA . LEU A 1 129 ? 9.756 8.197 13.585 1.00 67.12 129 LEU A CA 1
ATOM 947 C C . LEU A 1 129 ? 9.418 9.460 14.394 1.00 67.12 129 LEU A C 1
ATOM 949 O O . LEU A 1 129 ? 9.558 9.472 15.621 1.00 67.12 129 LEU A O 1
ATOM 953 N N . ASN A 1 130 ? 9.068 10.545 13.705 1.00 72.12 130 ASN A N 1
ATOM 954 C CA . ASN A 1 130 ? 8.838 11.880 14.278 1.00 72.12 130 ASN A CA 1
ATOM 955 C C . ASN A 1 130 ? 7.398 12.400 14.080 1.00 72.12 130 ASN A C 1
ATOM 957 O O . ASN A 1 130 ? 7.069 13.485 14.567 1.00 72.12 130 ASN A O 1
ATOM 961 N N . GLY A 1 131 ? 6.542 11.631 13.410 1.00 65.69 131 GLY A N 1
ATOM 962 C CA . GLY A 1 131 ? 5.169 11.989 13.091 1.00 65.69 131 GLY A CA 1
ATOM 963 C C . GLY A 1 131 ? 5.020 13.016 11.975 1.00 65.69 131 GLY A C 1
ATOM 964 O O . GLY A 1 131 ? 3.995 13.699 11.932 1.00 65.69 131 GLY A O 1
ATOM 965 N N . SER A 1 132 ? 6.025 13.156 11.111 1.00 67.81 132 SER A N 1
ATOM 966 C CA . SER A 1 132 ? 6.067 14.153 10.045 1.00 67.81 132 SER A CA 1
ATOM 967 C C . SER A 1 132 ? 5.063 13.896 8.931 1.00 67.81 132 SER A C 1
ATOM 969 O O . SER A 1 132 ? 4.638 14.877 8.326 1.00 67.81 132 SER A O 1
ATOM 971 N N . ALA A 1 133 ? 4.662 12.637 8.702 1.00 59.62 133 ALA A N 1
ATOM 972 C CA . ALA A 1 133 ? 3.633 12.212 7.741 1.00 59.62 133 ALA A CA 1
ATOM 973 C C . ALA A 1 133 ? 3.520 13.149 6.517 1.00 59.62 133 ALA A C 1
ATOM 975 O O . ALA A 1 133 ? 2.446 13.687 6.229 1.00 59.62 133 ALA A O 1
ATOM 976 N N . GLN A 1 134 ? 4.639 13.410 5.837 1.00 61.34 134 GLN A N 1
ATOM 977 C CA . GLN A 1 134 ? 4.715 14.392 4.756 1.00 61.34 134 GLN A CA 1
ATOM 978 C C . GLN A 1 134 ? 4.187 13.813 3.439 1.00 61.34 134 GLN A C 1
ATOM 980 O O . GLN A 1 134 ? 3.812 14.577 2.546 1.00 61.34 134 GLN A O 1
ATOM 985 N N . ALA A 1 135 ? 4.076 12.483 3.329 1.00 66.69 135 ALA A N 1
ATOM 986 C CA . ALA A 1 135 ? 3.579 11.813 2.133 1.00 66.69 135 ALA A CA 1
ATOM 987 C C . ALA A 1 135 ? 2.556 10.694 2.398 1.00 66.69 135 ALA A C 1
ATOM 989 O O . ALA A 1 135 ? 2.638 9.915 3.352 1.00 66.69 135 ALA A O 1
ATOM 990 N N . ALA A 1 136 ? 1.590 10.590 1.481 1.00 78.50 136 ALA A N 1
ATOM 991 C CA . ALA A 1 136 ? 0.710 9.434 1.389 1.00 78.50 136 ALA A CA 1
ATOM 992 C C . ALA A 1 136 ? 1.519 8.194 0.979 1.00 78.50 136 ALA A C 1
ATOM 994 O O . ALA A 1 136 ? 2.364 8.267 0.086 1.00 78.50 136 ALA A O 1
ATOM 995 N N . ALA A 1 137 ? 1.231 7.061 1.615 1.00 85.94 137 ALA A N 1
ATOM 996 C CA . ALA A 1 137 ? 1.865 5.792 1.307 1.00 85.94 137 ALA A CA 1
ATOM 997 C C . ALA A 1 137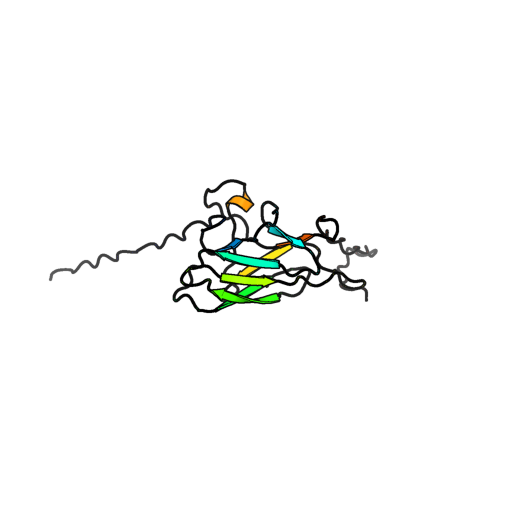 ? 1.127 5.052 0.186 1.00 85.94 137 ALA A C 1
ATOM 999 O O . ALA A 1 137 ? -0.098 5.136 0.042 1.00 85.94 137 ALA A O 1
ATOM 1000 N N . GLY A 1 138 ? 1.865 4.242 -0.564 1.00 90.19 138 GLY A N 1
ATOM 1001 C CA . GLY A 1 138 ? 1.264 3.300 -1.498 1.00 90.19 138 GLY A CA 1
ATOM 1002 C C . GLY A 1 138 ? 2.259 2.308 -2.066 1.00 90.19 138 GLY A C 1
ATOM 1003 O O . GLY A 1 138 ? 3.161 1.858 -1.358 1.00 90.19 138 GLY A O 1
ATOM 1004 N N . PHE A 1 139 ? 2.081 1.943 -3.331 1.00 91.00 139 PHE A N 1
ATOM 1005 C CA . PHE A 1 139 ? 2.880 0.919 -3.990 1.00 91.00 139 PHE A CA 1
ATOM 1006 C C . PHE A 1 139 ? 3.764 1.506 -5.085 1.00 91.00 139 PHE A C 1
ATOM 1008 O O . PHE A 1 139 ? 3.377 2.440 -5.783 1.00 91.00 139 PHE A O 1
ATOM 1015 N N . ARG A 1 140 ? 4.953 0.930 -5.244 1.00 89.44 140 ARG A N 1
ATOM 1016 C CA . ARG A 1 140 ? 5.835 1.105 -6.395 1.00 89.44 140 ARG A CA 1
ATOM 1017 C C . ARG A 1 140 ? 6.007 -0.255 -7.049 1.00 89.44 140 ARG A C 1
ATOM 1019 O O . ARG A 1 140 ? 6.307 -1.233 -6.367 1.00 89.44 140 ARG A O 1
ATOM 1026 N N . PHE A 1 141 ? 5.830 -0.323 -8.358 1.00 88.50 141 PHE A N 1
ATOM 1027 C CA . PHE A 1 141 ? 5.854 -1.603 -9.049 1.00 88.50 141 PHE A CA 1
ATOM 1028 C C . PHE A 1 141 ? 7.249 -2.016 -9.488 1.00 88.50 141 PHE A C 1
ATOM 1030 O O . PHE A 1 141 ? 8.026 -1.193 -9.977 1.00 88.50 141 PHE A O 1
ATOM 1037 N N . LEU A 1 142 ? 7.543 -3.303 -9.325 1.00 85.88 142 LEU A N 1
ATOM 1038 C CA . LEU A 1 142 ? 8.777 -3.935 -9.764 1.00 85.88 142 LEU A CA 1
ATOM 1039 C C . LEU A 1 142 ? 8.518 -4.906 -10.917 1.00 85.88 142 LEU A C 1
ATOM 1041 O O . LEU A 1 142 ? 7.557 -5.674 -10.878 1.00 85.88 142 LEU A O 1
ATOM 1045 N N . ASP A 1 143 ? 9.408 -4.905 -11.906 1.00 82.75 143 ASP A N 1
ATOM 1046 C CA . ASP A 1 143 ? 9.474 -5.915 -12.957 1.00 82.75 143 ASP A CA 1
ATOM 1047 C C . ASP A 1 143 ? 9.936 -7.281 -12.406 1.00 82.75 143 ASP A C 1
ATOM 1049 O O . ASP A 1 143 ? 10.319 -7.429 -11.242 1.00 82.75 143 ASP A O 1
ATOM 1053 N N . ALA A 1 144 ? 9.943 -8.302 -13.267 1.00 83.75 144 ALA A N 1
ATOM 1054 C CA . ALA A 1 144 ? 10.396 -9.650 -12.911 1.00 83.75 144 ALA A CA 1
ATOM 1055 C C . ALA A 1 144 ? 11.878 -9.725 -12.479 1.00 83.75 144 ALA A C 1
ATOM 1057 O O . ALA A 1 144 ? 12.309 -10.738 -11.932 1.00 83.75 144 ALA A O 1
ATOM 1058 N N . SER A 1 145 ? 12.664 -8.672 -12.725 1.00 86.12 145 SER A N 1
ATOM 1059 C CA . SER A 1 145 ? 14.061 -8.537 -12.293 1.00 86.12 145 SER A CA 1
ATOM 1060 C C . SER A 1 145 ? 14.199 -7.710 -11.006 1.00 86.12 145 SER A C 1
ATOM 1062 O O . SER A 1 145 ? 15.308 -7.292 -10.670 1.00 86.12 145 SER A O 1
ATOM 1064 N N . SER A 1 146 ? 13.098 -7.454 -10.292 1.00 85.94 146 SER A N 1
ATOM 1065 C CA . SER A 1 146 ? 13.042 -6.613 -9.088 1.00 85.94 146 SER A CA 1
ATOM 1066 C C . SER A 1 146 ? 13.470 -5.162 -9.319 1.00 85.94 146 SER A C 1
ATOM 1068 O O . SER A 1 146 ? 13.922 -4.487 -8.390 1.00 85.94 146 SER A O 1
ATOM 1070 N N . ARG A 1 147 ? 13.345 -4.659 -10.550 1.00 85.94 147 ARG A N 1
ATOM 1071 C CA . ARG A 1 147 ? 13.648 -3.264 -10.876 1.00 85.94 147 ARG A CA 1
ATOM 1072 C C . ARG A 1 147 ? 12.360 -2.461 -10.975 1.00 85.94 147 ARG A C 1
ATOM 1074 O O . ARG A 1 147 ? 11.374 -2.982 -11.485 1.00 85.94 147 ARG A O 1
ATOM 1081 N N . PRO A 1 148 ? 12.360 -1.199 -10.533 1.00 84.94 148 PRO A N 1
ATOM 1082 C CA . PRO A 1 148 ? 11.225 -0.315 -10.730 1.00 84.94 148 PRO A CA 1
ATOM 1083 C C . PRO A 1 148 ? 10.771 -0.259 -12.184 1.00 84.94 148 PRO A C 1
ATOM 1085 O O . PRO A 1 148 ? 11.596 -0.120 -13.088 1.00 84.94 148 PRO A O 1
ATOM 1088 N N . VAL A 1 149 ? 9.462 -0.341 -12.395 1.00 80.62 149 VAL A N 1
ATOM 1089 C CA . VAL A 1 149 ? 8.870 -0.104 -13.709 1.00 80.62 149 VAL A CA 1
ATOM 1090 C C . VAL A 1 149 ? 8.724 1.405 -13.894 1.00 80.62 149 VAL A C 1
ATOM 1092 O O . VAL A 1 149 ? 7.825 2.041 -13.336 1.00 80.62 149 VAL A O 1
ATOM 1095 N N . ASP A 1 150 ? 9.643 1.989 -14.654 1.00 73.81 150 ASP A N 1
ATOM 1096 C CA . ASP A 1 150 ? 9.603 3.411 -14.982 1.00 73.81 150 ASP A CA 1
ATOM 1097 C C . ASP A 1 150 ? 8.596 3.673 -16.103 1.00 73.81 150 ASP A C 1
ATOM 1099 O O . ASP A 1 150 ? 8.517 2.929 -17.085 1.00 73.81 150 ASP A O 1
ATOM 1103 N N . CYS A 1 151 ? 7.825 4.754 -15.971 1.00 69.12 151 CYS A N 1
ATOM 1104 C CA . CYS A 1 151 ? 6.950 5.175 -17.053 1.00 69.12 151 CYS A CA 1
ATOM 1105 C C . CYS A 1 151 ? 7.806 5.741 -18.172 1.00 69.12 151 CYS A C 1
ATOM 1107 O O . CYS A 1 151 ? 8.522 6.726 -17.980 1.00 69.12 151 CYS A O 1
ATOM 1109 N N . THR A 1 152 ? 7.729 5.132 -19.355 1.00 64.81 152 THR A N 1
ATOM 1110 C CA . THR A 1 152 ? 8.253 5.779 -20.552 1.00 64.81 152 THR A CA 1
ATOM 1111 C C . THR A 1 152 ? 7.443 7.061 -20.731 1.00 64.81 152 THR A C 1
ATOM 1113 O O . THR A 1 152 ? 6.217 6.979 -20.830 1.00 64.81 152 THR A O 1
ATOM 1116 N N . PRO A 1 153 ? 8.066 8.254 -20.722 1.00 54.12 153 PRO A N 1
ATOM 1117 C CA . PRO A 1 153 ? 7.316 9.469 -20.978 1.00 54.12 153 PRO A CA 1
ATOM 1118 C C . PRO A 1 153 ? 6.673 9.330 -22.356 1.00 54.12 153 PRO A C 1
ATOM 1120 O O . PRO A 1 153 ? 7.347 8.968 -23.323 1.00 54.12 153 PRO A O 1
ATOM 1123 N N . LEU A 1 154 ? 5.368 9.596 -22.434 1.00 54.84 154 LEU A N 1
ATOM 1124 C CA . LEU A 1 154 ? 4.663 9.696 -23.707 1.00 54.84 154 LEU A CA 1
ATOM 1125 C C . LEU A 1 154 ? 5.488 10.601 -24.627 1.00 54.84 154 LEU A C 1
ATOM 1127 O O . LEU A 1 154 ? 5.857 11.710 -24.229 1.00 54.84 154 LEU A O 1
ATOM 1131 N N . ALA A 1 155 ? 5.821 10.128 -25.830 1.00 50.62 155 ALA A N 1
ATOM 1132 C CA . ALA A 1 155 ? 6.585 10.932 -26.769 1.00 50.62 155 ALA A CA 1
ATOM 1133 C C . ALA A 1 155 ? 5.784 12.206 -27.068 1.00 50.62 155 ALA A C 1
ATOM 1135 O O . ALA A 1 155 ? 4.710 12.152 -27.667 1.00 50.62 155 ALA A O 1
ATOM 1136 N N . VAL A 1 156 ? 6.287 13.362 -26.632 1.00 51.50 156 VAL A N 1
ATOM 1137 C CA . VAL A 1 156 ? 5.709 14.645 -27.025 1.00 51.50 156 VAL A CA 1
ATOM 1138 C C . VAL A 1 156 ? 6.058 14.826 -28.495 1.00 51.50 156 VAL A C 1
ATOM 1140 O O . VAL A 1 156 ? 7.194 15.163 -28.825 1.00 51.50 156 VAL A O 1
ATOM 1143 N N . GLN A 1 157 ? 5.106 14.585 -29.397 1.00 46.88 157 GLN A N 1
ATOM 1144 C CA . GLN A 1 157 ? 5.260 15.071 -30.761 1.00 46.88 157 GLN A CA 1
ATOM 1145 C C . GLN A 1 157 ? 5.183 16.598 -30.709 1.00 46.88 157 GLN A C 1
ATOM 1147 O O . GLN A 1 157 ? 4.129 17.184 -30.450 1.00 46.88 157 GLN A O 1
ATOM 1152 N N . SER A 1 158 ? 6.322 17.255 -30.908 1.00 50.88 158 SER A N 1
ATOM 1153 C CA . SER A 1 158 ? 6.356 18.683 -31.178 1.00 50.88 158 SER A CA 1
ATOM 1154 C C . SER A 1 158 ? 5.765 18.911 -32.570 1.00 50.88 158 SER A C 1
ATOM 1156 O O . SER A 1 158 ? 6.326 18.497 -33.583 1.00 50.88 158 SER A O 1
ATOM 1158 N N . ALA A 1 159 ? 4.603 19.559 -32.634 1.00 52.69 159 ALA A N 1
ATOM 1159 C CA . ALA A 1 159 ? 4.121 20.128 -33.884 1.00 52.69 159 ALA A CA 1
ATOM 1160 C C . ALA A 1 159 ? 4.797 21.491 -34.092 1.00 52.69 159 ALA A C 1
ATOM 1162 O O . ALA A 1 159 ? 5.161 22.171 -33.130 1.00 52.69 159 ALA A O 1
ATOM 1163 N N . SER A 1 160 ? 4.899 21.948 -35.341 1.00 57.28 160 SER A N 1
ATOM 1164 C CA . SER A 1 160 ? 5.468 23.262 -35.696 1.00 57.28 160 SER A CA 1
ATOM 1165 C C . SER A 1 160 ? 4.740 24.467 -35.072 1.00 57.28 160 SER A C 1
ATOM 1167 O O . SER A 1 160 ? 5.190 25.596 -35.230 1.00 57.28 160 SER A O 1
ATOM 1169 N N . TRP A 1 161 ? 3.625 24.239 -34.371 1.00 54.62 161 TRP A N 1
ATOM 1170 C CA . TRP A 1 161 ? 2.802 25.256 -33.715 1.00 54.62 161 TRP A CA 1
ATOM 1171 C C . TRP A 1 161 ? 2.738 25.108 -32.180 1.00 54.62 161 TRP A C 1
ATOM 1173 O O . TRP A 1 161 ? 2.000 25.850 -31.537 1.00 54.62 161 TRP A O 1
ATOM 1183 N N . GLY A 1 162 ? 3.502 24.183 -31.580 1.00 56.53 162 GLY A N 1
ATOM 1184 C CA . GLY A 1 162 ? 3.599 24.004 -30.124 1.00 56.53 162 GLY A CA 1
ATOM 1185 C C . GLY A 1 162 ? 3.506 22.547 -29.650 1.00 56.53 162 GLY A C 1
ATOM 1186 O O . GLY A 1 162 ? 3.294 21.625 -30.437 1.00 56.53 162 GLY A O 1
ATOM 1187 N N . ASN A 1 163 ? 3.675 22.344 -28.338 1.00 45.69 163 ASN A N 1
ATOM 1188 C CA . ASN A 1 163 ? 3.532 21.036 -27.691 1.00 45.69 163 ASN A CA 1
ATOM 1189 C C . ASN A 1 163 ? 2.063 20.594 -27.739 1.00 45.69 163 ASN A C 1
ATOM 1191 O O . ASN A 1 163 ? 1.220 21.199 -27.075 1.00 45.69 163 ASN A O 1
ATOM 1195 N N . VAL A 1 164 ? 1.752 19.531 -28.482 1.00 53.56 164 VAL A N 1
ATOM 1196 C CA . VAL A 1 164 ? 0.410 18.940 -28.481 1.00 53.56 164 VAL A CA 1
ATOM 1197 C C . VAL A 1 164 ? 0.408 17.768 -27.501 1.00 53.56 164 VAL A C 1
ATOM 1199 O O . VAL A 1 164 ? 1.066 16.756 -27.730 1.00 53.56 164 VAL A O 1
ATOM 1202 N N . LYS A 1 165 ? -0.335 17.887 -26.394 1.00 45.03 165 LYS A N 1
ATOM 1203 C CA . LYS A 1 165 ? -0.725 16.721 -25.588 1.00 45.03 165 LYS A CA 1
ATOM 1204 C C . LYS A 1 165 ? -1.790 15.956 -26.376 1.00 45.03 165 LYS A C 1
ATOM 1206 O O . LYS A 1 165 ? -2.972 16.246 -26.216 1.00 45.03 165 LYS A O 1
ATOM 1211 N N . THR A 1 166 ? -1.394 15.017 -27.232 1.00 46.72 166 THR A N 1
ATOM 1212 C CA . THR A 1 166 ? -2.356 14.074 -27.823 1.00 46.72 166 THR A CA 1
ATOM 1213 C C . THR A 1 166 ? -2.253 12.748 -27.089 1.00 46.72 166 THR A C 1
ATOM 1215 O O . THR A 1 166 ? -1.197 12.122 -27.061 1.00 46.72 166 THR A O 1
ATOM 1218 N N . LEU A 1 167 ? -3.356 12.382 -26.441 1.00 51.06 167 LEU A N 1
ATOM 1219 C CA . LEU A 1 167 ? -3.575 11.108 -25.777 1.00 51.06 167 LEU A CA 1
ATOM 1220 C C . LEU A 1 167 ? -3.779 10.006 -26.835 1.00 51.06 167 LEU A C 1
ATOM 1222 O O . LEU A 1 167 ? -4.504 10.221 -27.805 1.00 51.06 167 LEU A O 1
ATOM 1226 N N . TYR A 1 168 ? -3.193 8.838 -26.561 1.00 39.97 168 TYR A N 1
ATOM 1227 C CA . TYR A 1 168 ? -3.364 7.538 -27.229 1.00 39.97 168 TYR A CA 1
ATOM 1228 C C . TYR A 1 168 ? -2.671 7.342 -28.592 1.00 39.97 168 TYR A C 1
ATOM 1230 O O . TYR A 1 168 ? -2.965 8.012 -29.580 1.00 39.97 168 TYR A O 1
ATOM 1238 N N . GLN A 1 169 ? -1.825 6.311 -28.664 1.00 34.97 169 GLN A N 1
ATOM 1239 C CA . GLN A 1 169 ? -1.734 5.460 -29.851 1.00 34.97 169 GLN A CA 1
ATOM 1240 C C . GLN A 1 169 ? -2.279 4.078 -29.481 1.00 34.97 169 GLN A C 1
ATOM 1242 O O . GLN A 1 169 ? -1.981 3.574 -28.400 1.00 34.97 169 GLN A O 1
ATOM 1247 N N . GLN A 1 170 ? -3.142 3.568 -30.365 1.00 37.09 170 GLN A N 1
ATOM 1248 C CA . GLN A 1 170 ? -3.749 2.236 -30.340 1.00 37.09 170 GLN A CA 1
ATOM 1249 C C . GLN A 1 170 ? -2.712 1.144 -30.587 1.00 37.09 170 GLN A C 1
ATOM 1251 O O . GLN A 1 170 ? -1.764 1.419 -31.359 1.00 37.09 170 GLN A O 1
#

Sequence (170 aa):
MKRLMVFAIILGFGALPCMATNGPAALWVVAATHTPTHWNIPVAGTTCAELRGVTLEPLPPVLTVWVKSSEFDNTELIATRIGSTNDYAFCYFPPASGEGVIGACGTTIVAYGELGHNACNDLIDDGVLNGSAQAAAGFRFLDASSRPVDCTPLAVQSASWGNVKTLYQQ

Foldseek 3Di:
DDDDDDPDPPPPPDQWFAAQPAHAQAKAFPPFDAALAETEDEAQDKTKIKRHNHDDVPQDQKKWKWWADPQDHIDIWIWGDDPPHSMTMTIDHAAHDDPQGLGQADWTWIAIHPRPRTHFHNCSNPVDRPSPRVYGYYHFYAYPVRHTRHRDPDPQPADPVGGDPDDDDD

Radius of gyration: 20.62 Å; chains: 1; bounding box: 43×47×75 Å